Protein AF-A0A4V3MJE9-F1 (afdb_monomer)

Secondary structure (DSSP, 8-state):
-EEEEEEEEE-SS-EEEEEEEEESSSS--TTHHHHHHHHHHHHHHHHHHHHHT-----

Mean predicted aligned error: 5.85 Å

Nearest PDB structures (foldseek):
  3o2i-assembly2_C-2  TM=6.130E-01  e=3.487E+00  Leptospirillum rubarum
  8ied-assembly1_A  TM=4.146E-01  e=4.271E+00  Homo sapiens
  8pv8-assembly1_LT  TM=3.393E-01  e=5.598E+00  Thermochaetoides thermophila DSM 1495
  8tpu-assembly1_AV  TM=3.671E-01  e=9.616E+00  Plasmodium falciparum 3D7

Solvent-accessible surface area (backbone atoms only — not comparable to full-atom values): 3714 Å² total; per-residue (Å²): 115,66,52,74,50,77,46,79,47,76,79,89,86,54,76,47,79,48,78,48,61,45,65,75,55,78,96,63,58,89,55,54,44,59,54,52,51,53,52,52,54,52,52,49,51,51,54,49,52,57,52,72,72,55,73,77,92,126

pLDDT: mean 89.55, std 15.07, range [40.16, 98.44]

Radius of gyration: 15.23 Å; Cα contacts (8 Å, |Δi|>4): 45; chains: 1; bounding box: 41×22×36 Å

Seque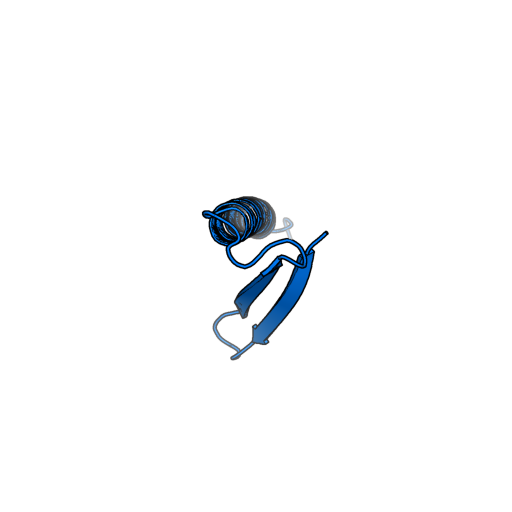nce (58 aa):
PADVAIRITDDGEQVIVDMRSASRYGRYDLGDNAA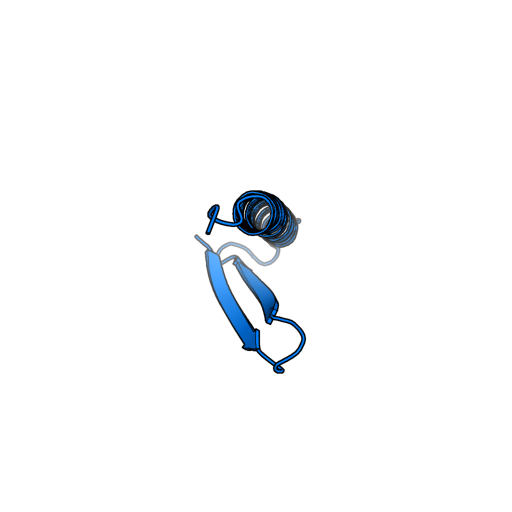RITAFLGELDQEVAGQVGAAPAE

Foldseek 3Di:
DKDKDWDWDDPPPDIDIDIFIGDPDDPDPPCVRVVVVVVVVVVVVVVVVVVVVDDDDD

Structure (mmCIF, N/CA/C/O backbone):
data_AF-A0A4V3MJE9-F1
#
_entry.id   AF-A0A4V3MJE9-F1
#
loop_
_atom_site.group_PDB
_atom_site.id
_atom_site.type_symbol
_atom_site.label_atom_id
_atom_site.label_alt_id
_atom_site.label_comp_id
_atom_site.label_asym_id
_atom_site.label_entity_id
_atom_site.label_seq_id
_atom_site.pdbx_PDB_ins_code
_atom_site.Cartn_x
_atom_site.Cartn_y
_atom_site.Cartn_z
_atom_site.occupancy
_atom_site.B_iso_or_equiv
_atom_site.auth_seq_id
_atom_site.auth_comp_id
_atom_site.auth_asym_id
_atom_site.auth_atom_id
_atom_site.pdbx_PDB_model_num
ATOM 1 N N . PRO A 1 1 ? 0.107 -4.755 -14.740 1.00 86.50 1 PRO A N 1
ATOM 2 C CA . PRO A 1 1 ? -0.589 -5.406 -13.609 1.00 86.50 1 PRO A CA 1
ATOM 3 C C . PRO A 1 1 ? 0.317 -5.485 -12.380 1.00 86.50 1 PRO A C 1
ATOM 5 O O . PRO A 1 1 ? 1.525 -5.645 -12.551 1.00 86.50 1 PRO A O 1
ATOM 8 N N . ALA A 1 2 ? -0.254 -5.366 -11.183 1.00 92.88 2 ALA A N 1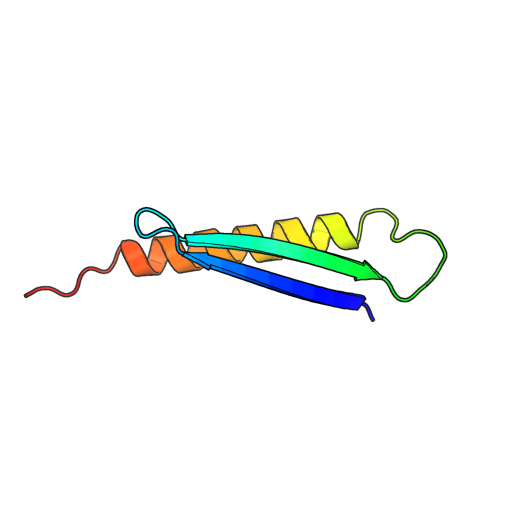
ATOM 9 C CA . ALA A 1 2 ? 0.470 -5.443 -9.918 1.00 92.88 2 ALA A CA 1
ATOM 10 C C . ALA A 1 2 ? -0.322 -6.293 -8.923 1.00 92.88 2 ALA A C 1
ATOM 12 O O . ALA A 1 2 ? -1.553 -6.271 -8.947 1.00 92.88 2 ALA A O 1
ATOM 13 N N . ASP A 1 3 ? 0.393 -7.017 -8.072 1.00 96.81 3 ASP A N 1
ATOM 14 C CA . ASP A 1 3 ? -0.175 -7.688 -6.912 1.00 96.81 3 ASP A CA 1
ATOM 15 C C . ASP A 1 3 ? -0.180 -6.732 -5.734 1.00 96.81 3 ASP A C 1
ATOM 17 O O . ASP A 1 3 ? 0.811 -6.049 -5.472 1.00 96.81 3 ASP A O 1
ATOM 21 N N . VAL A 1 4 ? -1.300 -6.691 -5.025 1.00 96.81 4 VAL A N 1
ATOM 22 C CA . VAL A 1 4 ? -1.482 -5.817 -3.873 1.00 96.81 4 VAL A CA 1
ATOM 23 C C . VAL A 1 4 ? -1.922 -6.661 -2.691 1.00 96.81 4 VAL A C 1
ATOM 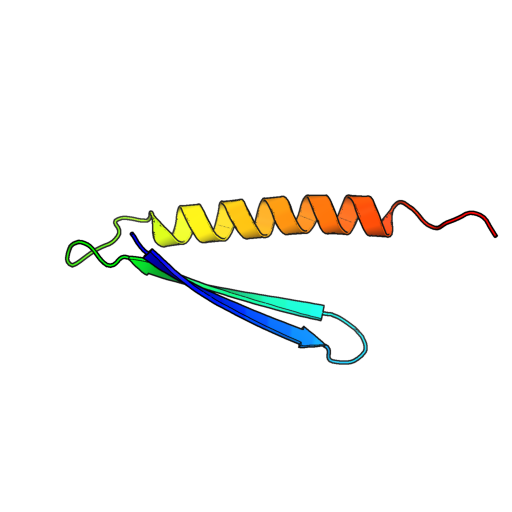25 O O . VAL A 1 4 ? -2.843 -7.468 -2.805 1.00 96.81 4 VAL A O 1
ATOM 28 N N . ALA A 1 5 ? -1.265 -6.451 -1.556 1.00 98.25 5 ALA A N 1
ATOM 29 C CA . ALA A 1 5 ? -1.678 -6.991 -0.272 1.00 98.25 5 ALA A CA 1
ATOM 30 C C . ALA A 1 5 ? -1.929 -5.827 0.686 1.00 98.25 5 ALA A C 1
ATOM 32 O O . ALA A 1 5 ? -1.071 -4.956 0.842 1.00 98.25 5 ALA A O 1
ATOM 33 N N . ILE A 1 6 ? -3.097 -5.831 1.322 1.00 97.75 6 ILE A N 1
ATOM 34 C CA . ILE A 1 6 ? -3.460 -4.885 2.374 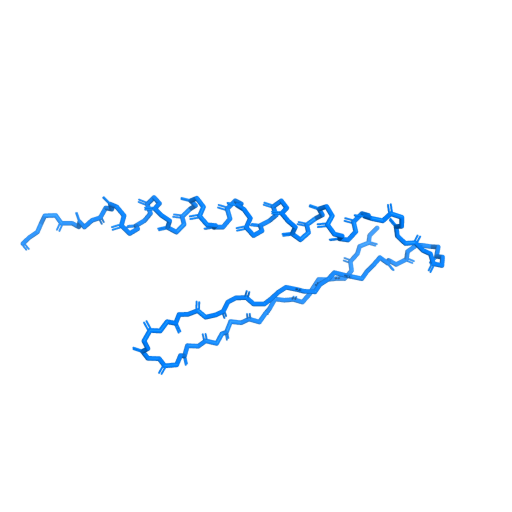1.00 97.75 6 ILE A CA 1
ATOM 35 C C . ILE A 1 6 ? -3.708 -5.701 3.635 1.00 97.75 6 ILE A C 1
ATOM 37 O O . ILE A 1 6 ? -4.437 -6.694 3.601 1.00 97.75 6 ILE A O 1
ATOM 41 N N . ARG A 1 7 ? -3.081 -5.298 4.736 1.00 98.25 7 ARG A N 1
ATOM 42 C CA . ARG A 1 7 ? -3.296 -5.876 6.058 1.00 98.25 7 ARG A CA 1
ATOM 43 C C . ARG A 1 7 ? -3.889 -4.812 6.962 1.00 98.25 7 ARG A C 1
ATOM 45 O O . ARG A 1 7 ? -3.389 -3.695 7.004 1.00 98.25 7 ARG A O 1
ATOM 52 N N . ILE A 1 8 ? -4.913 -5.206 7.702 1.00 97.44 8 ILE A N 1
ATOM 53 C CA . ILE A 1 8 ? -5.560 -4.380 8.712 1.00 97.44 8 ILE A CA 1
ATOM 54 C C . ILE A 1 8 ? -5.366 -5.086 10.048 1.00 97.44 8 ILE A C 1
ATOM 56 O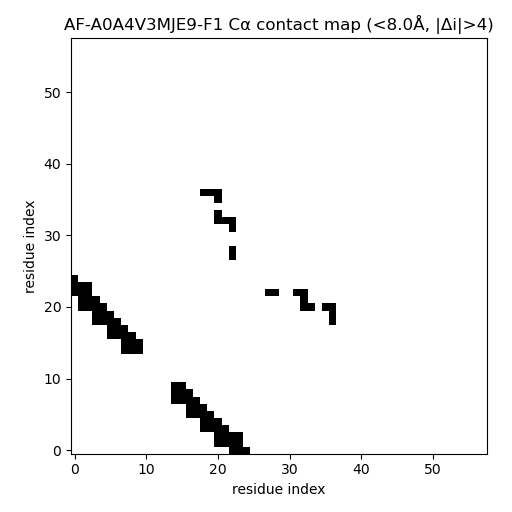 O . ILE A 1 8 ? -5.653 -6.279 10.158 1.00 97.44 8 ILE A O 1
ATOM 60 N N . THR A 1 9 ? -4.838 -4.364 11.029 1.00 97.88 9 THR A N 1
ATOM 61 C CA . THR A 1 9 ? -4.677 -4.843 12.405 1.00 97.88 9 THR A CA 1
ATOM 62 C C . THR A 1 9 ? -5.370 -3.863 13.332 1.00 97.88 9 THR A C 1
ATOM 64 O O . THR A 1 9 ? -5.116 -2.671 13.231 1.00 97.88 9 THR A O 1
ATOM 67 N N . ASP A 1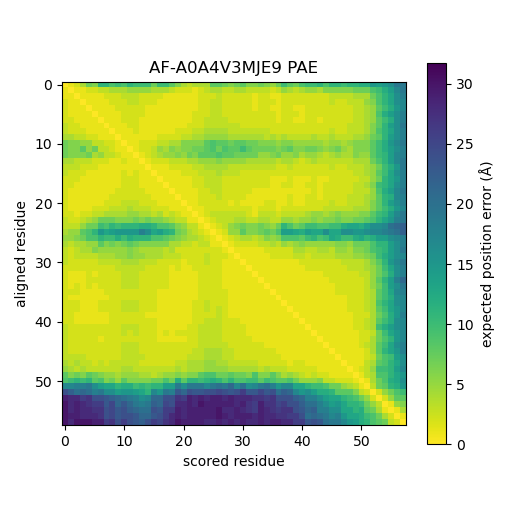 10 ? -6.214 -4.366 14.220 1.00 96.44 10 ASP A N 1
ATOM 68 C CA . ASP A 1 10 ? -6.825 -3.589 15.296 1.00 96.44 10 ASP A CA 1
ATOM 69 C C . ASP A 1 10 ? -6.211 -4.054 16.620 1.00 96.44 10 ASP A C 1
ATOM 71 O O . ASP A 1 10 ? -6.206 -5.257 16.908 1.00 96.44 10 ASP A O 1
ATOM 75 N N . ASP A 1 11 ? -5.630 -3.126 17.378 1.00 94.75 11 ASP A N 1
ATOM 76 C CA . ASP A 1 11 ? -5.060 -3.384 18.705 1.00 94.75 11 ASP A CA 1
ATOM 77 C C . ASP A 1 11 ? -5.959 -2.905 19.861 1.00 94.75 11 ASP A C 1
ATOM 79 O O . ASP A 1 11 ? -5.604 -3.076 21.028 1.00 94.75 11 ASP A O 1
ATOM 83 N N . GLY A 1 12 ? -7.148 -2.381 19.550 1.00 93.19 12 GLY A N 1
ATOM 84 C CA . GLY A 1 12 ? -8.121 -1.849 20.501 1.00 93.19 12 GLY A CA 1
ATOM 85 C C . GLY A 1 12 ? -7.975 -0.353 20.788 1.00 93.19 12 GLY A C 1
ATOM 86 O O . GLY A 1 12 ? -8.923 0.246 21.297 1.00 93.19 12 GLY A O 1
ATOM 87 N N . GLU A 1 13 ? -6.842 0.265 20.449 1.00 92.88 13 GLU A N 1
ATOM 88 C CA . GLU A 1 13 ? -6.639 1.719 20.532 1.00 92.88 13 GLU A CA 1
ATOM 89 C C . GLU A 1 13 ? -6.628 2.357 19.142 1.00 92.88 13 GLU A C 1
ATOM 91 O O . GLU A 1 13 ? -7.163 3.451 18.946 1.00 92.88 13 GLU A O 1
ATOM 96 N N . GLN A 1 14 ? -6.045 1.667 18.165 1.00 91.25 14 GLN A N 1
ATOM 97 C CA . GLN A 1 14 ? -5.919 2.142 16.799 1.00 91.25 14 GLN A CA 1
ATOM 98 C C . GLN A 1 14 ? -5.998 1.001 15.783 1.00 91.25 14 GLN A C 1
ATOM 100 O O . GLN A 1 14 ? -5.610 -0.143 16.022 1.00 91.25 14 GLN A O 1
ATOM 105 N N . VAL A 1 15 ? -6.453 1.358 14.583 1.00 94.25 15 VAL A N 1
ATOM 106 C CA . VAL A 1 15 ? -6.412 0.470 13.423 1.00 94.25 15 VAL A CA 1
ATOM 107 C C . VAL A 1 15 ? -5.191 0.819 12.579 1.00 94.25 15 VAL A C 1
ATOM 109 O O . VAL A 1 15 ? -5.062 1.931 12.071 1.00 94.25 15 VAL A O 1
ATOM 112 N N . ILE A 1 16 ? -4.299 -0.150 12.401 1.00 95.81 16 ILE A N 1
ATOM 113 C CA . ILE A 1 16 ? -3.109 -0.042 11.558 1.00 95.81 16 ILE A CA 1
ATOM 114 C C . ILE A 1 16 ? -3.410 -0.655 10.192 1.00 95.81 16 ILE A C 1
ATOM 116 O O . ILE A 1 16 ? -3.765 -1.834 10.092 1.00 95.81 16 ILE A O 1
ATOM 120 N N . VAL A 1 17 ? -3.206 0.133 9.133 1.00 97.31 17 VAL A N 1
ATOM 121 C CA . VAL A 1 17 ? -3.333 -0.312 7.741 1.00 97.31 17 VAL A CA 1
ATOM 122 C C . VAL A 1 17 ? -1.958 -0.351 7.082 1.00 97.31 17 VAL A C 1
ATOM 124 O O . VAL A 1 17 ? -1.332 0.678 6.842 1.00 97.31 17 VAL A O 1
ATOM 127 N N . ASP A 1 18 ? -1.504 -1.554 6.745 1.00 97.75 18 ASP A N 1
ATOM 128 C CA . ASP A 1 18 ? -0.277 -1.783 5.987 1.00 97.75 18 ASP A CA 1
ATOM 129 C C . ASP A 1 18 ? -0.604 -2.149 4.541 1.00 97.75 18 ASP A C 1
ATOM 131 O O . ASP A 1 18 ? -1.428 -3.028 4.282 1.00 97.75 18 ASP A O 1
ATOM 135 N N . MET A 1 19 ? 0.120 -1.567 3.586 1.00 98.06 19 MET A N 1
ATOM 136 C CA . MET A 1 19 ? -0.008 -1.902 2.169 1.00 98.06 19 MET A CA 1
ATOM 137 C C . MET A 1 19 ? 1.329 -2.344 1.569 1.00 98.06 19 MET A C 1
ATOM 139 O O . MET A 1 19 ? 2.390 -1.780 1.843 1.00 98.06 19 MET A O 1
ATOM 143 N N . ARG A 1 20 ? 1.276 -3.355 0.699 1.00 97.94 20 ARG A N 1
ATOM 144 C CA . ARG A 1 20 ? 2.377 -3.787 -0.168 1.00 97.94 20 ARG A CA 1
ATOM 145 C C . ARG A 1 20 ? 1.893 -3.847 -1.612 1.00 97.94 20 ARG A C 1
ATOM 147 O O . ARG A 1 20 ? 0.788 -4.311 -1.875 1.00 97.94 20 ARG A O 1
ATOM 154 N N . SER A 1 21 ? 2.744 -3.413 -2.539 1.00 97.50 21 SER A N 1
ATOM 155 C CA . SER A 1 21 ? 2.515 -3.492 -3.984 1.00 97.50 21 SER A CA 1
ATOM 156 C C . SER A 1 21 ? 3.724 -4.132 -4.655 1.00 97.50 21 SER A C 1
ATOM 158 O O . SER A 1 21 ? 4.860 -3.758 -4.360 1.00 97.50 21 SER A O 1
ATOM 160 N N . ALA A 1 22 ? 3.478 -5.088 -5.547 1.00 96.31 22 ALA A N 1
ATOM 161 C CA . ALA A 1 22 ? 4.496 -5.777 -6.324 1.00 96.31 22 ALA A CA 1
ATOM 162 C C . ALA A 1 22 ? 4.130 -5.756 -7.813 1.00 96.31 22 ALA A C 1
ATOM 164 O O . ALA A 1 22 ? 3.165 -6.381 -8.259 1.00 96.31 22 ALA A O 1
ATOM 165 N N . SER A 1 23 ? 4.920 -5.031 -8.600 1.00 94.69 23 SER A N 1
ATOM 166 C CA . SER A 1 23 ? 4.771 -4.983 -10.056 1.00 94.69 23 SER A CA 1
ATOM 167 C C . SER A 1 23 ? 5.096 -6.339 -10.678 1.00 94.69 23 SER A C 1
ATOM 169 O O . SER A 1 23 ? 6.125 -6.937 -10.375 1.00 94.69 23 SER A O 1
ATOM 171 N N . ARG A 1 24 ? 4.254 -6.807 -11.609 1.00 92.06 24 ARG A N 1
ATOM 172 C CA . ARG A 1 24 ? 4.495 -8.056 -12.360 1.00 92.06 24 ARG A CA 1
ATOM 173 C C . ARG A 1 24 ? 5.349 -7.876 -13.622 1.00 92.06 24 ARG A C 1
ATOM 175 O O . ARG A 1 24 ? 5.583 -8.844 -14.339 1.00 92.06 24 ARG A O 1
ATOM 182 N N . TYR A 1 25 ? 5.763 -6.647 -13.930 1.00 85.81 25 TYR A N 1
ATOM 183 C CA . TYR A 1 25 ? 6.443 -6.309 -15.180 1.00 85.81 25 TYR A CA 1
ATOM 184 C C . TYR A 1 25 ? 7.825 -5.740 -14.922 1.00 85.81 25 TYR A C 1
ATOM 186 O O . TYR A 1 25 ? 7.981 -4.804 -14.144 1.00 85.81 25 TYR A O 1
ATOM 194 N N . GLY A 1 26 ? 8.802 -6.278 -15.652 1.00 82.75 26 GLY A N 1
ATOM 195 C CA . GLY A 1 26 ? 10.188 -5.847 -15.558 1.00 82.75 26 GLY A CA 1
ATOM 196 C C . GLY A 1 26 ? 10.853 -6.251 -14.243 1.00 82.75 26 GLY A C 1
ATOM 197 O O . GLY A 1 26 ? 10.264 -6.880 -13.370 1.00 82.75 26 GLY A O 1
ATOM 198 N N . ARG A 1 27 ? 12.136 -5.905 -14.134 1.00 86.56 27 ARG A N 1
ATOM 199 C CA . ARG A 1 27 ? 12.944 -6.148 -12.931 1.00 86.56 27 ARG A CA 1
ATOM 200 C C . ARG A 1 27 ? 12.756 -5.064 -11.865 1.00 86.56 27 ARG A C 1
ATOM 202 O O . ARG A 1 27 ? 13.019 -5.316 -10.695 1.00 86.56 27 ARG A O 1
ATOM 209 N N . TYR A 1 28 ? 12.339 -3.872 -12.283 1.00 91.50 28 TYR A N 1
ATOM 210 C CA . TYR A 1 28 ? 12.196 -2.690 -11.441 1.00 91.50 28 TYR A CA 1
ATOM 211 C C . TYR A 1 28 ? 10.858 -2.025 -11.748 1.00 91.50 28 TYR A C 1
ATOM 213 O O . TYR A 1 28 ? 10.493 -1.916 -12.917 1.00 91.50 28 TYR A O 1
ATOM 221 N N . ASP A 1 29 ? 10.159 -1.553 -10.718 1.00 93.69 29 ASP A N 1
ATOM 222 C CA . ASP A 1 29 ? 8.913 -0.795 -10.864 1.00 93.69 29 ASP A CA 1
ATOM 223 C C . ASP A 1 29 ? 9.136 0.713 -11.031 1.00 93.69 29 ASP A C 1
ATOM 225 O O . ASP A 1 29 ? 8.180 1.443 -11.245 1.00 93.69 29 ASP A O 1
ATOM 229 N N . LEU A 1 30 ? 10.389 1.174 -10.927 1.00 95.00 30 LEU A N 1
ATOM 230 C CA . LEU A 1 30 ? 10.791 2.573 -11.128 1.00 95.00 30 LEU A CA 1
ATOM 231 C C . LEU A 1 30 ? 10.000 3.588 -10.276 1.00 95.00 30 LEU A C 1
ATOM 233 O O . LEU A 1 30 ? 9.927 4.761 -10.629 1.00 95.00 30 LEU A O 1
ATOM 237 N N . GLY A 1 31 ? 9.457 3.153 -9.135 1.00 95.94 31 GLY A N 1
ATOM 238 C CA . GLY A 1 31 ? 8.684 3.994 -8.223 1.00 95.94 31 GLY A CA 1
ATOM 239 C C . GLY A 1 31 ? 7.169 3.866 -8.377 1.00 95.94 31 GLY A C 1
ATOM 240 O O . GLY A 1 31 ? 6.452 4.402 -7.533 1.00 95.94 31 GLY A O 1
ATOM 241 N N . ASP A 1 32 ? 6.662 3.121 -9.363 1.00 95.88 32 ASP A N 1
ATOM 242 C CA . ASP A 1 32 ? 5.222 2.901 -9.553 1.00 95.88 32 ASP A CA 1
ATOM 243 C C . ASP A 1 32 ? 4.558 2.291 -8.312 1.00 95.88 32 ASP A C 1
ATOM 245 O O . ASP A 1 32 ? 3.420 2.632 -7.976 1.00 95.88 32 ASP A O 1
ATOM 249 N N . ASN A 1 33 ? 5.252 1.395 -7.600 1.00 96.56 33 ASN A N 1
ATOM 250 C CA . ASN A 1 33 ? 4.711 0.806 -6.375 1.00 96.56 33 ASN A CA 1
ATOM 251 C C . ASN A 1 33 ? 4.615 1.841 -5.258 1.00 96.56 33 ASN A C 1
ATOM 253 O O . ASN A 1 33 ? 3.600 1.890 -4.566 1.00 96.56 33 ASN A O 1
ATOM 257 N N . ALA A 1 34 ? 5.643 2.677 -5.100 1.00 97.94 34 ALA A N 1
ATOM 258 C CA . ALA A 1 34 ? 5.641 3.741 -4.104 1.00 97.94 34 ALA A CA 1
ATOM 259 C C . ALA A 1 34 ? 4.533 4.760 -4.399 1.00 97.94 34 ALA A C 1
ATOM 261 O O . ALA A 1 34 ? 3.727 5.050 -3.519 1.00 97.94 34 ALA A O 1
ATOM 262 N N . ALA A 1 35 ? 4.428 5.219 -5.650 1.00 97.81 35 ALA A N 1
ATOM 263 C CA . ALA A 1 35 ? 3.390 6.151 -6.083 1.00 97.81 35 ALA A CA 1
ATOM 264 C C . ALA A 1 35 ? 1.980 5.605 -5.805 1.00 97.81 35 ALA A C 1
ATOM 266 O O . ALA A 1 35 ? 1.140 6.313 -5.254 1.00 97.81 35 ALA A O 1
ATOM 267 N N . ARG A 1 36 ? 1.737 4.325 -6.115 1.00 97.31 36 ARG A N 1
ATOM 268 C CA . ARG A 1 36 ? 0.460 3.655 -5.835 1.00 97.31 36 ARG A CA 1
ATOM 269 C C . ARG A 1 36 ? 0.144 3.597 -4.343 1.00 97.31 36 ARG A C 1
ATOM 271 O O . ARG A 1 36 ? -0.985 3.882 -3.961 1.00 97.31 36 ARG A O 1
ATOM 278 N N . ILE A 1 37 ? 1.115 3.193 -3.523 1.00 98.31 37 ILE A N 1
ATOM 279 C CA . ILE A 1 37 ? 0.929 3.063 -2.073 1.00 98.31 37 ILE A CA 1
ATOM 280 C C . ILE A 1 37 ? 0.613 4.428 -1.461 1.00 98.31 37 ILE A C 1
ATOM 282 O O . ILE A 1 37 ? -0.354 4.549 -0.716 1.00 98.31 37 ILE A O 1
ATOM 286 N N . THR A 1 38 ? 1.387 5.459 -1.803 1.00 98.38 38 THR A N 1
ATOM 287 C CA . THR A 1 38 ? 1.179 6.812 -1.276 1.00 98.38 38 THR A CA 1
ATOM 288 C C . THR A 1 38 ? -0.168 7.389 -1.697 1.00 98.38 38 THR A C 1
ATOM 290 O O . THR A 1 38 ? -0.856 7.954 -0.854 1.00 98.38 38 THR A O 1
ATOM 293 N N . ALA A 1 39 ? -0.566 7.222 -2.962 1.00 98.44 39 ALA A N 1
ATOM 294 C CA . ALA A 1 39 ? -1.865 7.696 -3.435 1.00 98.44 39 ALA A CA 1
ATOM 295 C C . ALA A 1 39 ? -3.021 7.020 -2.681 1.00 98.44 39 ALA A C 1
ATOM 297 O O . ALA A 1 39 ? -3.856 7.706 -2.103 1.00 98.44 39 ALA A O 1
ATOM 298 N N . PHE A 1 40 ? -3.018 5.685 -2.607 1.00 98.06 40 PHE A N 1
ATOM 299 C CA . PHE A 1 40 ? -4.084 4.937 -1.941 1.00 98.06 40 PHE A CA 1
ATOM 300 C C . PHE A 1 40 ? -4.184 5.249 -0.443 1.00 98.06 40 PHE A C 1
ATOM 302 O O . PHE A 1 40 ? -5.277 5.498 0.054 1.00 98.06 40 PHE A O 1
ATOM 309 N N . LEU A 1 41 ? -3.061 5.242 0.287 1.00 97.75 41 LEU A N 1
ATOM 310 C CA . LEU A 1 41 ? -3.081 5.531 1.725 1.00 97.75 41 LEU A CA 1
ATOM 311 C C . LEU A 1 41 ? -3.463 6.988 2.009 1.00 97.75 41 LEU A C 1
ATOM 313 O O . LEU A 1 41 ? -4.121 7.247 3.010 1.00 97.75 41 LEU A O 1
ATOM 317 N N . GLY A 1 42 ? -3.098 7.921 1.125 1.00 97.81 42 GLY A N 1
ATOM 318 C CA . GLY A 1 42 ? -3.538 9.312 1.216 1.00 97.81 42 GLY A CA 1
ATOM 319 C C . GLY A 1 42 ? -5.045 9.469 1.010 1.00 97.81 42 GLY A C 1
ATOM 320 O O . GLY A 1 42 ? -5.689 10.173 1.777 1.00 97.81 42 GLY A O 1
ATOM 321 N N . GLU A 1 43 ? -5.625 8.796 0.014 1.00 97.81 43 GLU A N 1
ATOM 322 C CA . GLU A 1 43 ? -7.081 8.783 -0.200 1.00 97.81 43 GLU A CA 1
ATOM 323 C C . GLU A 1 43 ? -7.820 8.119 0.968 1.00 97.81 43 GLU A C 1
ATOM 325 O O . GLU A 1 43 ? -8.822 8.648 1.442 1.00 97.81 43 GLU A O 1
ATOM 330 N N . LEU A 1 44 ? -7.294 7.004 1.483 1.00 96.31 44 LEU A N 1
ATOM 331 C CA . LEU A 1 44 ? -7.855 6.321 2.646 1.00 96.31 44 LEU A CA 1
ATOM 332 C C . LEU A 1 44 ? -7.887 7.228 3.883 1.00 96.31 44 LEU A C 1
ATOM 334 O O . LEU A 1 44 ? -8.888 7.243 4.592 1.00 96.31 44 LEU A O 1
ATOM 338 N N . ASP A 1 45 ? -6.820 7.989 4.128 1.00 94.56 45 ASP A N 1
ATOM 339 C CA . ASP A 1 45 ? -6.756 8.943 5.239 1.00 94.56 45 ASP A CA 1
ATOM 340 C C . ASP A 1 45 ? -7.848 10.019 5.126 1.00 94.56 45 ASP A C 1
ATOM 342 O O . ASP A 1 45 ? -8.548 10.298 6.099 1.00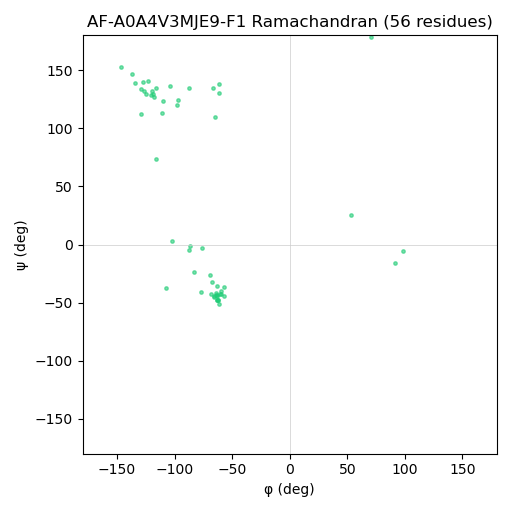 94.56 45 ASP A O 1
ATOM 346 N N . GLN A 1 46 ? -8.077 10.556 3.921 1.00 95.75 46 GLN A N 1
ATOM 347 C CA . GLN A 1 46 ? -9.152 11.529 3.684 1.00 95.75 46 GLN A CA 1
ATOM 348 C C . GLN A 1 46 ? -10.544 10.930 3.906 1.00 95.75 46 GLN A C 1
ATOM 350 O O . GLN A 1 46 ? -11.391 11.559 4.543 1.00 95.75 46 GLN A O 1
ATOM 355 N N . GLU A 1 47 ? -10.783 9.714 3.415 1.00 94.56 47 GLU A N 1
ATOM 356 C CA . GLU A 1 47 ? -12.057 9.013 3.603 1.00 94.56 47 GLU A CA 1
ATOM 357 C C . GLU A 1 47 ? -12.329 8.723 5.085 1.00 94.56 47 GLU A C 1
ATOM 359 O O . GLU A 1 47 ? -13.431 8.971 5.578 1.00 94.56 47 GLU A O 1
ATOM 364 N N . VAL A 1 48 ? -11.320 8.258 5.828 1.00 92.00 48 VAL A N 1
ATOM 365 C CA . VAL A 1 48 ? -11.440 8.002 7.270 1.00 92.00 48 VAL A CA 1
ATOM 366 C C . VAL A 1 48 ? -11.666 9.304 8.034 1.00 92.00 48 VAL A C 1
ATOM 368 O O . VAL A 1 48 ? -12.568 9.365 8.867 1.00 92.00 48 VAL A O 1
ATOM 371 N N . ALA A 1 49 ? -10.919 10.369 7.733 1.00 89.50 49 ALA A N 1
ATOM 372 C CA . ALA A 1 49 ? -11.118 11.675 8.359 1.00 89.50 49 ALA A CA 1
ATOM 373 C C . ALA A 1 49 ? -12.533 12.225 8.104 1.00 89.50 49 ALA A C 1
ATOM 375 O O . ALA A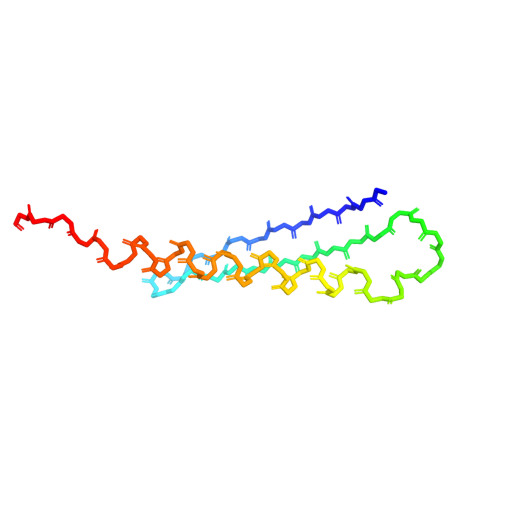 1 49 ? -13.168 12.751 9.021 1.00 89.50 49 ALA A O 1
ATOM 376 N N . GLY A 1 50 ? -13.057 12.053 6.886 1.00 88.81 50 GLY A N 1
ATOM 377 C CA . GLY A 1 50 ? -14.427 12.426 6.530 1.00 88.81 50 GLY A CA 1
ATOM 378 C C . GLY A 1 50 ? -15.490 11.643 7.305 1.00 88.81 50 GLY A C 1
ATOM 379 O O . GLY A 1 50 ? -16.513 12.210 7.686 1.00 88.81 50 GLY A O 1
ATOM 380 N N . GLN A 1 51 ? -15.239 10.364 7.593 1.00 84.44 51 GLN A N 1
ATOM 381 C CA . GLN A 1 51 ? -16.145 9.512 8.370 1.00 84.44 51 GLN A CA 1
ATOM 382 C C . GLN A 1 51 ? -16.071 9.793 9.878 1.00 84.44 51 GLN A C 1
ATOM 384 O O . GLN A 1 51 ? -17.105 9.869 10.536 1.00 84.44 51 GLN A O 1
ATOM 389 N N . VAL A 1 52 ? -14.874 10.015 10.429 1.00 75.25 52 VAL A N 1
ATOM 390 C CA . VAL A 1 52 ? -14.674 10.358 11.852 1.00 75.25 52 VAL A CA 1
ATOM 391 C C . VAL A 1 52 ? -15.201 11.769 12.168 1.00 75.25 52 VAL A C 1
ATOM 393 O O . VAL A 1 52 ? -15.641 12.031 13.286 1.00 75.25 52 VAL A O 1
ATOM 396 N N . GLY A 1 53 ? -15.238 12.665 11.176 1.00 61.50 53 GLY A N 1
ATOM 397 C CA . GLY A 1 53 ? -15.862 13.991 11.259 1.00 61.50 53 GLY A CA 1
ATOM 398 C C . GLY A 1 53 ? -17.398 14.009 11.190 1.00 61.50 53 GLY A C 1
ATOM 399 O O . GLY A 1 53 ? -17.990 15.077 11.342 1.00 61.50 53 GLY A O 1
ATOM 400 N N . ALA A 1 54 ? -18.055 12.862 10.997 1.00 51.44 54 ALA A N 1
ATOM 401 C CA . ALA A 1 54 ? -19.508 12.727 11.012 1.00 51.44 54 ALA A CA 1
ATOM 402 C C . ALA A 1 54 ? -19.950 11.822 12.171 1.00 51.44 54 ALA A C 1
ATOM 404 O O . ALA A 1 54 ? -20.386 10.690 11.975 1.00 51.44 54 ALA A O 1
ATOM 405 N N . ALA A 1 55 ? -19.875 12.336 13.401 1.00 44.12 55 ALA A N 1
ATOM 406 C CA . ALA A 1 55 ? -20.697 11.778 14.468 1.00 44.12 55 ALA A CA 1
ATOM 407 C C . ALA A 1 55 ? -22.181 11.967 14.083 1.00 44.12 55 ALA A C 1
ATOM 409 O O . ALA A 1 55 ? -22.566 13.088 13.726 1.00 44.12 55 ALA A O 1
ATOM 410 N N . PRO A 1 56 ? -23.036 10.928 14.144 1.00 42.84 56 PRO A N 1
ATOM 411 C CA . PRO A 1 56 ? -24.471 11.145 14.125 1.00 42.84 56 PRO A CA 1
ATOM 412 C C . PRO A 1 56 ? -24.830 11.975 15.356 1.00 42.84 56 PRO A C 1
ATOM 414 O O . PRO A 1 56 ? -24.314 11.741 16.448 1.00 42.84 56 PRO A O 1
ATOM 417 N N . ALA A 1 57 ? -25.713 12.950 15.173 1.00 46.41 57 ALA A N 1
ATOM 418 C CA . ALA A 1 57 ? -26.427 13.527 16.293 1.00 46.41 57 ALA A CA 1
ATOM 419 C C . ALA A 1 57 ? -27.324 12.440 16.902 1.00 46.41 57 ALA A C 1
ATOM 421 O O . ALA A 1 57 ? -28.315 12.067 16.276 1.00 46.41 57 ALA A O 1
ATOM 422 N N . GLU A 1 58 ? -26.978 11.965 18.098 1.00 40.16 58 GLU A N 1
ATOM 423 C CA . GLU A 1 58 ? -27.938 11.524 19.118 1.00 40.16 58 GLU A CA 1
ATOM 424 C C . GLU A 1 58 ? -27.366 11.725 20.526 1.00 40.16 58 GLU A C 1
ATOM 426 O O . GLU A 1 58 ? -26.222 11.281 20.780 1.00 40.16 58 GLU A O 1
#